Protein AF-A0A5E4QIX3-F1 (afdb_monomer)

Solvent-accessible surface area (backbone atoms only — not comparable to full-atom values): 8492 Å² total; per-residue (Å²): 134,86,80,80,68,51,74,70,53,48,51,50,49,52,51,51,51,39,45,47,56,41,51,53,60,32,49,78,70,71,48,83,82,72,47,70,73,59,47,48,55,40,22,60,78,42,76,57,34,46,71,61,18,49,53,52,46,49,54,50,50,52,47,38,60,73,71,66,53,57,76,38,52,99,79,44,16,31,56,45,76,48,55,35,53,78,39,48,64,92,83,45,55,62,67,63,53,50,52,52,51,51,52,53,50,55,64,48,56,73,35,69,56,24,66,73,49,35,72,46,80,44,78,42,61,72,89,44,50,76,78,27,62,51,70,71,54,51,53,52,55,52,60,70,72,73,118

InterPro domains:
  IPR001251 CRAL-TRIO lipid binding domain [PF00650] (68-146)
  IPR011074 CRAL/TRIO, N-terminal domain [SM01100] (35-60)
  IPR036273 CRAL/TRIO, N-terminal domain superfamily [SSF46938] (9-68)
  IPR036865 CRAL-TRIO lipid binding domain superfamily [G3DSA:3.40.525.10] (67-147)
  IPR036865 CRAL-TRIO lipid binding domain superfamily [SSF52087] (68-145)

Sequence (147 aa):
MAVALSPDQELQCVTLQATKAFLDALSESGAGCVSRATALKFLLARKFDVARAHTLWRQHDATRRREGLPSRDATGAAIAVFTANKHFPTQTTHQTTLQGVVYQLDVALQSVETQRAGLVFIYDMTDSKYTNFDYDLSQKILTMLKH

Radius of gyration: 18.41 Å; Cα contacts (8 Å, |Δi|>4): 123; chains: 1; bounding box: 38×60×29 Å

Structure (mmCIF, N/CA/C/O backbone):
data_AF-A0A5E4QIX3-F1
#
_entry.id   AF-A0A5E4QIX3-F1
#
loop_
_atom_site.group_PDB
_atom_site.id
_atom_site.type_symbol
_atom_site.label_atom_id
_atom_site.label_alt_id
_atom_site.label_comp_id
_atom_site.label_asym_id
_atom_site.label_entity_id
_atom_site.label_seq_id
_atom_site.pdbx_PDB_ins_code
_atom_site.Cartn_x
_atom_site.Cartn_y
_atom_site.Cartn_z
_atom_site.occupancy
_atom_site.B_iso_or_equiv
_atom_site.auth_seq_id
_atom_site.auth_comp_id
_atom_site.auth_asym_id
_atom_site.auth_atom_id
_atom_site.pdbx_PDB_model_num
ATOM 1 N N . MET A 1 1 ? -17.511 44.746 3.758 1.00 37.34 1 MET A N 1
ATOM 2 C CA . MET A 1 1 ? -16.305 44.449 4.559 1.00 37.34 1 MET A CA 1
ATOM 3 C C . MET A 1 1 ? -15.907 43.013 4.266 1.00 37.34 1 MET A C 1
ATOM 5 O O . MET A 1 1 ? -16.654 42.118 4.633 1.00 37.34 1 MET A O 1
ATOM 9 N N . ALA A 1 2 ? -14.824 42.792 3.520 1.00 49.25 2 ALA A N 1
ATOM 10 C CA . ALA A 1 2 ? -14.293 41.450 3.297 1.00 49.25 2 ALA A CA 1
ATOM 11 C C . ALA A 1 2 ? -13.461 41.072 4.528 1.00 49.25 2 ALA A C 1
ATOM 13 O O . ALA A 1 2 ? -12.461 41.726 4.816 1.00 49.25 2 ALA A O 1
ATOM 14 N N . VAL A 1 3 ? -13.918 40.084 5.296 1.00 61.00 3 VAL A N 1
ATOM 15 C CA . VAL A 1 3 ? -13.111 39.487 6.364 1.00 61.00 3 VAL A CA 1
ATOM 16 C C . VAL A 1 3 ? -11.988 38.720 5.674 1.00 61.00 3 VAL A C 1
ATOM 18 O O . VAL A 1 3 ? -12.252 37.730 4.996 1.00 61.00 3 VAL A O 1
ATOM 21 N N . ALA A 1 4 ? -10.754 39.209 5.793 1.00 62.84 4 ALA A N 1
ATOM 22 C CA . ALA A 1 4 ? -9.579 38.446 5.400 1.00 62.84 4 ALA A CA 1
ATOM 23 C C . ALA A 1 4 ? -9.469 37.251 6.356 1.00 62.84 4 ALA A C 1
ATOM 25 O O . ALA A 1 4 ? -9.330 37.432 7.567 1.00 62.84 4 ALA A O 1
ATOM 26 N N . LEU A 1 5 ? -9.624 36.043 5.819 1.00 63.44 5 LEU A N 1
ATOM 27 C CA . LEU A 1 5 ? -9.419 34.805 6.565 1.00 63.44 5 LEU A CA 1
ATOM 28 C C . LEU A 1 5 ? -7.937 34.715 6.947 1.00 63.44 5 LEU A C 1
ATOM 30 O O . LEU A 1 5 ? -7.068 35.127 6.179 1.00 63.44 5 LEU A O 1
ATOM 34 N N . SER A 1 6 ? -7.632 34.205 8.142 1.00 75.44 6 SER A N 1
ATOM 35 C CA . SER A 1 6 ? -6.234 33.950 8.499 1.00 75.44 6 SER A CA 1
ATOM 36 C C . SER A 1 6 ? -5.639 32.863 7.584 1.00 75.44 6 SER A C 1
ATOM 38 O O . SER A 1 6 ? -6.388 32.011 7.100 1.00 75.44 6 SER A O 1
ATOM 40 N N . PRO A 1 7 ? -4.310 32.817 7.373 1.00 72.19 7 PRO A N 1
ATOM 41 C CA . PRO A 1 7 ? -3.675 31.794 6.533 1.00 72.19 7 PRO A CA 1
ATOM 42 C C . PRO A 1 7 ? -4.032 30.353 6.944 1.00 72.19 7 PRO A C 1
ATOM 44 O O . PRO A 1 7 ? -4.226 29.485 6.094 1.00 72.19 7 PRO A O 1
ATOM 47 N N . ASP A 1 8 ? -4.197 30.104 8.248 1.00 74.19 8 ASP A N 1
ATOM 48 C CA . ASP A 1 8 ? -4.645 28.810 8.779 1.00 74.19 8 ASP A CA 1
ATOM 49 C C . ASP A 1 8 ? -6.120 28.514 8.459 1.00 74.19 8 ASP A C 1
ATOM 51 O O . ASP A 1 8 ? -6.481 27.371 8.161 1.00 74.19 8 ASP A O 1
ATOM 55 N N . GLN A 1 9 ? -6.983 29.535 8.477 1.00 67.69 9 GLN A N 1
ATOM 56 C CA . GLN A 1 9 ? -8.391 29.402 8.095 1.00 67.69 9 GLN A CA 1
ATOM 57 C C . GLN A 1 9 ? -8.556 29.194 6.587 1.00 67.69 9 GLN A C 1
ATOM 59 O O . GLN A 1 9 ? -9.401 28.397 6.174 1.00 67.69 9 GLN A O 1
ATOM 64 N N . GLU A 1 10 ? -7.741 29.852 5.761 1.00 72.69 10 GLU A N 1
ATOM 65 C CA . GLU A 1 10 ? -7.705 29.619 4.315 1.00 72.69 10 GLU A CA 1
ATOM 66 C C . GLU A 1 10 ? -7.267 28.185 4.006 1.00 72.69 10 GLU A C 1
ATOM 68 O O . GLU A 1 10 ? -7.932 27.490 3.235 1.00 72.69 10 GLU A O 1
ATOM 73 N N . LEU A 1 11 ? -6.220 27.691 4.673 1.00 73.50 11 LEU A N 1
ATOM 74 C CA . LEU A 1 11 ? -5.730 26.325 4.489 1.00 73.50 11 LEU A CA 1
ATOM 75 C C . LEU A 1 11 ? -6.761 25.268 4.923 1.00 73.50 11 LEU A C 1
ATOM 77 O O . LEU A 1 11 ? -6.964 24.265 4.225 1.00 73.50 11 LEU A O 1
ATOM 81 N N . GLN A 1 12 ? -7.458 25.495 6.042 1.00 75.56 12 GLN A N 1
ATOM 82 C CA . GLN A 1 12 ? -8.567 24.639 6.476 1.00 75.56 12 GLN A CA 1
ATOM 83 C C . GLN A 1 12 ? -9.740 24.669 5.491 1.00 75.56 12 GLN A C 1
ATOM 85 O O . GLN A 1 12 ? -10.292 23.611 5.174 1.00 75.56 12 GLN A O 1
ATOM 90 N N . CYS A 1 13 ? -10.103 25.847 4.979 1.00 76.81 13 CYS A N 1
ATOM 91 C CA . CYS A 1 13 ? -11.191 26.018 4.020 1.00 76.81 13 CYS A CA 1
ATOM 92 C C . CYS A 1 13 ? -10.887 25.306 2.691 1.00 76.81 13 CYS A C 1
ATOM 94 O O . CYS A 1 13 ? -11.699 24.509 2.217 1.00 76.81 13 CYS A O 1
ATOM 96 N N . VAL A 1 14 ? -9.675 25.482 2.150 1.00 77.75 14 VAL A N 1
ATOM 97 C CA . VAL A 1 14 ? -9.208 24.806 0.926 1.00 77.75 14 VAL A CA 1
ATOM 98 C C . VAL A 1 14 ? -9.219 23.286 1.099 1.00 77.75 14 VAL A C 1
ATOM 100 O O . VAL A 1 14 ? -9.711 22.560 0.235 1.00 77.75 14 VAL A O 1
ATOM 103 N N . THR A 1 15 ? -8.748 22.790 2.245 1.00 81.31 15 THR A N 1
ATOM 104 C CA . THR A 1 15 ? -8.742 21.354 2.554 1.00 81.31 15 THR A CA 1
ATOM 105 C C . THR A 1 15 ? -10.160 20.785 2.624 1.00 81.31 15 THR A C 1
ATOM 107 O O . THR A 1 15 ? -10.444 19.731 2.049 1.00 81.31 15 THR A O 1
ATOM 110 N N . LEU A 1 16 ? -11.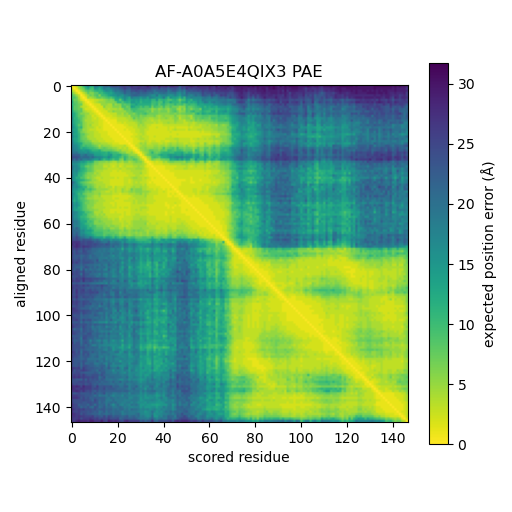070 21.486 3.305 1.00 84.25 16 LEU A N 1
ATOM 111 C CA . LEU A 1 16 ? -12.484 21.122 3.401 1.00 84.25 16 LEU A CA 1
ATOM 112 C C . LEU A 1 16 ? -13.149 21.071 2.022 1.00 84.25 16 LEU A C 1
ATOM 114 O O . LEU A 1 16 ? -13.827 20.093 1.704 1.00 84.25 16 LEU A O 1
ATOM 118 N N . GLN A 1 17 ? -12.916 22.090 1.197 1.00 87.44 17 GLN A N 1
ATOM 119 C CA . GLN A 1 17 ? -13.543 22.234 -0.111 1.00 87.44 17 GLN A CA 1
ATOM 120 C C . GLN A 1 17 ? -13.026 21.197 -1.117 1.00 87.44 17 GLN A C 1
ATOM 122 O O . GLN A 1 17 ? -13.831 20.558 -1.792 1.00 87.44 17 GLN A O 1
ATOM 127 N N . ALA A 1 18 ? -11.714 20.944 -1.151 1.00 85.44 18 ALA A N 1
ATOM 128 C CA . ALA A 1 18 ? -11.124 19.898 -1.987 1.00 85.44 18 ALA A CA 1
ATOM 129 C C . ALA A 1 18 ? -11.594 18.493 -1.574 1.00 85.44 18 ALA A C 1
ATOM 131 O O . ALA A 1 18 ? -11.891 17.659 -2.428 1.00 85.44 18 ALA A O 1
ATOM 132 N N . THR A 1 19 ? -11.718 18.238 -0.265 1.00 87.06 19 THR A N 1
ATOM 133 C CA . THR A 1 19 ? -12.218 16.952 0.250 1.00 87.06 19 THR A CA 1
ATOM 134 C C . THR A 1 19 ? -13.674 16.725 -0.125 1.00 87.06 19 THR A C 1
ATOM 136 O O . THR A 1 19 ? -14.024 15.628 -0.550 1.00 87.06 19 THR A O 1
ATOM 139 N N . LYS A 1 20 ? -14.514 17.759 -0.010 1.00 88.62 20 LYS A N 1
ATOM 140 C CA . LYS A 1 20 ? -15.913 17.692 -0.435 1.00 88.62 20 LYS A CA 1
ATOM 141 C C . LYS A 1 20 ? -16.028 17.438 -1.940 1.00 88.62 20 LYS A C 1
ATOM 143 O O . LYS A 1 20 ? -16.635 16.450 -2.324 1.00 88.62 20 LYS A O 1
ATOM 148 N N . ALA A 1 21 ? -15.366 18.250 -2.767 1.00 88.69 21 ALA A N 1
ATOM 149 C CA . ALA A 1 21 ? -15.398 18.105 -4.224 1.00 88.69 21 ALA A CA 1
ATOM 150 C C . ALA A 1 21 ? -14.921 16.718 -4.690 1.00 88.69 21 ALA A C 1
ATOM 152 O O . ALA A 1 21 ? -15.474 16.138 -5.620 1.00 88.69 21 ALA A O 1
ATOM 153 N N . PHE A 1 22 ? -13.912 16.161 -4.019 1.00 88.19 22 PHE A N 1
ATOM 154 C CA . PHE A 1 22 ? -13.437 14.811 -4.289 1.00 88.19 22 PHE A CA 1
ATOM 155 C C . PHE A 1 22 ? -14.463 13.733 -3.911 1.00 88.19 22 PHE A C 1
ATOM 157 O O . PHE A 1 22 ? -14.691 12.817 -4.696 1.00 88.19 22 PHE A O 1
ATOM 164 N N . LEU A 1 23 ? -15.093 13.831 -2.736 1.00 86.75 23 LEU A N 1
ATOM 165 C CA . LEU A 1 23 ? -16.136 12.889 -2.311 1.00 86.75 23 LEU A CA 1
ATOM 166 C C . LEU A 1 23 ? -17.376 12.959 -3.213 1.00 86.75 23 LEU A C 1
ATOM 168 O O . LEU A 1 23 ? -17.924 11.914 -3.562 1.00 86.75 23 LEU A O 1
ATOM 172 N N . ASP A 1 24 ? -17.763 14.157 -3.646 1.00 87.88 24 ASP A N 1
ATOM 173 C CA . ASP A 1 24 ? -18.865 14.366 -4.588 1.00 87.88 24 ASP A CA 1
ATOM 174 C C . ASP A 1 24 ? -18.552 13.676 -5.934 1.00 87.88 24 ASP A C 1
ATOM 176 O O . ASP A 1 24 ? -19.328 12.835 -6.388 1.00 87.88 24 ASP A O 1
ATOM 180 N N . ALA A 1 25 ? -17.353 13.883 -6.496 1.00 85.56 25 ALA A N 1
ATOM 181 C CA . ALA A 1 25 ? -16.906 13.211 -7.726 1.00 85.56 25 ALA A CA 1
ATOM 182 C C . ALA A 1 25 ? -16.837 11.671 -7.607 1.00 85.56 25 ALA A C 1
ATOM 184 O O . ALA A 1 25 ? -16.981 10.937 -8.591 1.00 85.56 25 ALA A O 1
ATOM 185 N N . LEU A 1 26 ? -16.594 11.154 -6.400 1.00 84.12 26 LEU A N 1
ATOM 186 C CA . LEU A 1 26 ? -16.608 9.720 -6.115 1.00 84.12 26 LEU A CA 1
ATOM 187 C C . LEU A 1 26 ? -18.027 9.159 -5.986 1.00 84.12 26 LEU A C 1
ATOM 189 O O . LEU A 1 26 ? -18.275 8.035 -6.431 1.00 84.12 26 LEU A O 1
ATOM 193 N N . SER A 1 27 ? -18.953 9.934 -5.420 1.00 80.19 27 SER A N 1
ATOM 194 C CA . SER A 1 27 ? -20.364 9.556 -5.314 1.00 80.19 27 SER A CA 1
ATOM 195 C C . SER A 1 27 ? -21.001 9.366 -6.695 1.00 80.19 27 SER A C 1
ATOM 197 O O . SER A 1 27 ? -21.656 8.351 -6.928 1.00 80.19 27 SER A O 1
ATOM 199 N N . GLU A 1 28 ? -20.682 10.245 -7.651 1.00 78.81 28 GLU A N 1
ATOM 200 C CA . GLU A 1 28 ? -21.095 10.133 -9.058 1.00 78.81 28 GLU A CA 1
ATOM 201 C C . GLU A 1 28 ? -20.496 8.899 -9.752 1.00 78.81 28 GLU A C 1
ATOM 203 O O . GL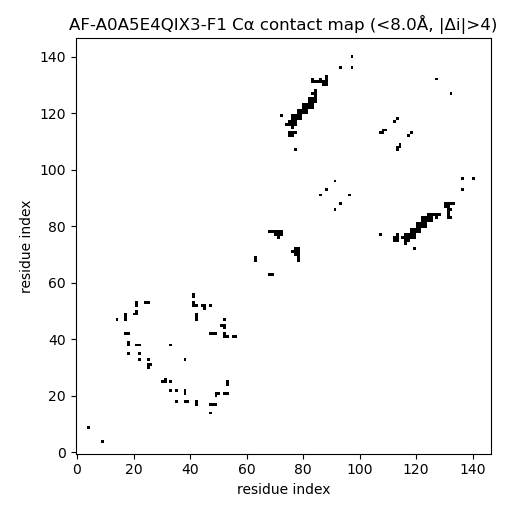U A 1 28 ? -21.094 8.324 -10.658 1.00 78.81 28 GLU A O 1
ATOM 208 N N . SER A 1 29 ? -19.323 8.451 -9.296 1.00 69.88 29 SER A N 1
ATOM 209 C CA . SER A 1 29 ? -18.611 7.285 -9.833 1.00 69.88 29 SER A CA 1
ATOM 210 C C . SER A 1 29 ? -19.050 5.949 -9.199 1.00 69.88 29 SER A C 1
ATOM 212 O O . SER A 1 29 ? -18.440 4.914 -9.475 1.00 69.88 29 SER A O 1
ATOM 214 N N . GLY A 1 30 ? -20.067 5.946 -8.324 1.00 63.22 30 GLY A N 1
ATOM 215 C CA . GLY A 1 30 ? -20.569 4.743 -7.642 1.00 63.22 30 GLY A CA 1
ATOM 216 C C . GLY A 1 30 ? -19.696 4.252 -6.477 1.00 63.22 30 GLY A C 1
ATOM 217 O O . GLY A 1 30 ? -19.804 3.100 -6.058 1.00 63.22 30 GLY A O 1
ATOM 218 N N . ALA A 1 31 ? -18.819 5.103 -5.940 1.00 63.09 31 ALA A N 1
ATOM 219 C CA . ALA A 1 31 ? -17.866 4.771 -4.879 1.00 63.09 31 ALA A CA 1
ATOM 220 C C . ALA A 1 31 ? -18.372 5.159 -3.476 1.00 63.09 31 ALA A C 1
ATOM 222 O O . ALA A 1 31 ? -17.691 5.853 -2.719 1.00 63.09 31 ALA A O 1
ATOM 223 N N . GLY A 1 32 ? -19.582 4.718 -3.121 1.00 56.84 32 GLY A N 1
ATOM 224 C CA . GLY A 1 32 ? -20.355 5.223 -1.975 1.00 56.84 32 GLY A CA 1
ATOM 225 C C . GLY A 1 32 ? -19.785 5.006 -0.561 1.00 56.84 32 GLY A C 1
ATOM 226 O O . GLY A 1 32 ? -20.430 5.400 0.402 1.00 56.84 32 GLY A O 1
ATOM 227 N N . CYS A 1 33 ? -18.604 4.403 -0.390 1.00 60.88 33 CYS A N 1
ATOM 228 C CA . CYS A 1 33 ? -18.046 4.069 0.929 1.00 60.88 33 CYS A CA 1
ATOM 229 C C . CYS A 1 33 ? -16.634 4.629 1.184 1.00 60.88 33 CYS A C 1
ATOM 231 O O . CYS A 1 33 ?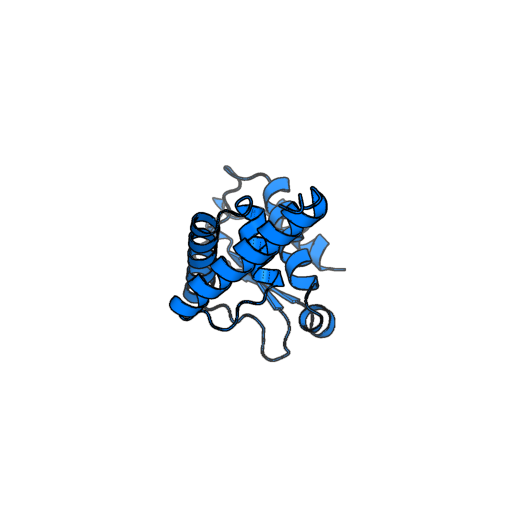 -15.874 4.072 1.980 1.00 60.88 33 CYS A O 1
ATOM 233 N N . VAL A 1 34 ? -16.237 5.710 0.505 1.00 74.50 34 VAL A N 1
ATOM 234 C CA . VAL A 1 34 ? -14.932 6.345 0.754 1.00 74.50 34 VAL A CA 1
ATOM 235 C C . VAL A 1 34 ? -15.036 7.309 1.935 1.00 74.50 34 VAL A C 1
ATOM 237 O O . VAL A 1 34 ? -15.727 8.321 1.877 1.00 74.50 34 VAL A O 1
ATOM 240 N N . SER A 1 35 ? -14.333 6.999 3.026 1.00 78.69 35 SER A N 1
ATOM 241 C CA . SER A 1 35 ? -14.291 7.866 4.206 1.00 78.69 35 SER A CA 1
ATOM 242 C C . SER A 1 35 ? -13.490 9.146 3.943 1.00 78.69 35 SER A C 1
ATOM 244 O O . SER A 1 35 ? -12.577 9.186 3.112 1.00 78.69 35 SER A O 1
ATOM 246 N N . ARG A 1 36 ? -13.774 10.194 4.725 1.00 79.31 36 ARG A N 1
ATOM 247 C CA . ARG A 1 36 ? -13.049 11.470 4.661 1.00 79.31 36 ARG A CA 1
ATOM 248 C C . ARG A 1 36 ? -11.538 11.305 4.884 1.00 79.31 36 ARG A C 1
ATOM 250 O O . ARG A 1 36 ? -10.746 11.945 4.202 1.00 79.31 36 ARG A O 1
ATOM 257 N N . ALA A 1 37 ? -11.136 10.411 5.789 1.00 78.44 37 ALA A N 1
ATOM 258 C CA . ALA A 1 37 ? -9.728 10.103 6.043 1.00 78.44 37 ALA A CA 1
ATOM 259 C C . ALA A 1 37 ? -9.042 9.479 4.816 1.00 78.44 37 ALA A C 1
ATOM 261 O O . ALA A 1 37 ? -7.900 9.809 4.504 1.00 78.44 37 ALA A O 1
ATOM 262 N N . THR A 1 38 ? -9.747 8.614 4.085 1.00 80.06 38 THR A N 1
ATOM 263 C CA . THR A 1 38 ? -9.242 8.027 2.841 1.00 80.06 38 THR A CA 1
ATOM 264 C C . THR A 1 38 ? -9.131 9.078 1.738 1.00 80.06 38 THR A C 1
ATOM 266 O O . THR A 1 38 ? -8.098 9.151 1.079 1.00 80.06 38 THR A O 1
ATOM 269 N N . ALA A 1 39 ? -10.135 9.945 1.580 1.00 84.69 39 ALA A N 1
ATOM 270 C CA . ALA A 1 39 ? -10.096 11.050 0.621 1.00 84.69 39 ALA A CA 1
ATOM 271 C C . ALA A 1 39 ? -8.891 11.980 0.837 1.00 84.69 39 ALA A C 1
ATOM 273 O O . ALA A 1 39 ? -8.189 12.324 -0.115 1.00 84.69 39 ALA A O 1
ATOM 274 N N . LEU A 1 40 ? -8.594 12.315 2.097 1.00 84.31 40 LEU A N 1
ATOM 275 C CA . LEU A 1 40 ? -7.442 13.146 2.448 1.00 84.31 40 LEU A CA 1
ATOM 276 C C . LEU A 1 40 ? -6.109 12.514 2.023 1.00 84.31 40 LEU A C 1
ATOM 278 O O . LEU A 1 40 ? -5.240 13.230 1.534 1.00 84.31 40 LEU A O 1
ATOM 282 N N . LYS A 1 41 ? -5.948 11.189 2.128 1.00 81.94 41 LYS A N 1
ATOM 283 C CA . LYS A 1 41 ? -4.719 10.490 1.697 1.00 81.94 41 LYS A CA 1
ATOM 284 C C . LYS A 1 41 ? -4.464 10.665 0.195 1.00 81.94 41 LYS A C 1
ATOM 286 O O . LYS A 1 41 ? -3.350 11.000 -0.207 1.00 81.94 41 LYS A O 1
ATOM 291 N N . PHE A 1 42 ? -5.501 10.511 -0.633 1.00 85.38 42 PHE A N 1
ATOM 292 C CA . PHE A 1 42 ? -5.395 10.705 -2.086 1.00 85.38 42 PHE A CA 1
ATOM 293 C C . PHE A 1 42 ? -5.139 12.167 -2.466 1.00 85.38 42 PHE A C 1
ATOM 295 O O . PHE A 1 42 ? -4.332 12.437 -3.359 1.00 85.38 42 PHE A O 1
ATOM 302 N N . LEU A 1 43 ? -5.778 13.107 -1.765 1.00 87.25 43 LEU A N 1
ATOM 303 C CA . LEU A 1 43 ? -5.569 14.538 -1.975 1.00 87.25 43 LEU A CA 1
ATOM 304 C C . LEU A 1 43 ? -4.151 14.964 -1.590 1.00 87.25 43 LEU A C 1
ATOM 306 O O . LEU A 1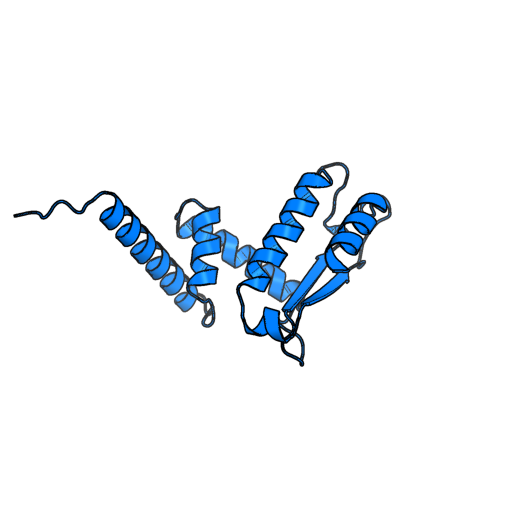 43 ? -3.490 15.629 -2.384 1.00 87.25 43 LEU A O 1
ATOM 310 N N . LEU A 1 44 ? -3.634 14.525 -0.440 1.00 82.50 44 LEU A N 1
ATOM 311 C CA . LEU A 1 44 ? -2.260 14.812 -0.016 1.00 82.50 44 LEU A CA 1
ATOM 312 C C . LEU A 1 44 ? -1.235 14.307 -1.038 1.00 82.50 44 LEU A C 1
ATOM 314 O O . LEU A 1 44 ? -0.346 15.057 -1.442 1.00 82.50 44 LEU A O 1
ATOM 318 N N . ALA A 1 45 ? -1.411 13.083 -1.546 1.00 82.00 45 ALA A N 1
ATOM 319 C CA . ALA A 1 45 ? -0.530 12.503 -2.561 1.00 82.00 45 ALA A CA 1
ATOM 320 C C . ALA A 1 45 ? -0.495 13.301 -3.880 1.00 82.00 45 ALA A C 1
ATOM 322 O O . ALA A 1 45 ? 0.441 13.160 -4.671 1.00 82.00 45 ALA A O 1
ATOM 323 N N . ARG A 1 46 ? -1.511 14.135 -4.142 1.00 90.06 46 ARG A N 1
ATOM 324 C CA . ARG A 1 46 ? -1.620 14.961 -5.353 1.00 90.06 46 ARG A CA 1
ATOM 325 C C . ARG A 1 46 ? -1.718 16.455 -5.058 1.00 90.06 46 ARG A C 1
ATOM 327 O O . ARG A 1 46 ? -2.153 17.209 -5.922 1.00 90.06 46 ARG A O 1
ATOM 334 N N . LYS A 1 47 ? -1.237 16.892 -3.886 1.00 87.00 47 LYS A N 1
ATOM 335 C CA . LYS A 1 47 ? -1.197 18.307 -3.472 1.00 87.00 47 LYS A CA 1
ATOM 336 C C . LYS A 1 47 ? -2.571 18.996 -3.578 1.00 87.00 47 LYS A C 1
ATOM 338 O O . LYS A 1 47 ? -2.663 20.105 -4.087 1.00 87.00 47 LYS A O 1
ATOM 343 N N . PHE A 1 48 ? -3.624 18.313 -3.130 1.00 85.12 48 PHE A N 1
ATOM 344 C CA . PHE A 1 48 ? -5.027 18.757 -3.150 1.00 85.12 48 PHE A CA 1
ATOM 345 C C . PHE A 1 48 ? -5.638 18.987 -4.543 1.00 85.12 48 PHE A C 1
ATOM 347 O O . PHE A 1 48 ? -6.716 19.564 -4.663 1.00 85.12 48 PHE A O 1
ATOM 354 N N . ASP A 1 49 ? -5.008 18.473 -5.599 1.00 89.31 49 ASP A N 1
ATOM 355 C CA . ASP A 1 49 ? -5.592 18.443 -6.937 1.00 89.31 49 ASP A CA 1
ATOM 356 C C . ASP A 1 49 ? -6.639 17.327 -7.050 1.00 89.31 49 ASP A C 1
ATOM 358 O O . ASP A 1 49 ? -6.309 16.136 -7.075 1.00 89.31 49 ASP A O 1
ATOM 362 N N . VAL A 1 50 ? -7.911 17.724 -7.118 1.00 89.00 50 VAL A N 1
ATOM 363 C CA . VAL A 1 50 ? -9.065 16.815 -7.109 1.00 89.00 50 VAL A CA 1
ATOM 364 C C . VAL A 1 50 ? -9.065 15.871 -8.317 1.00 89.00 50 VAL A C 1
ATOM 366 O O . VAL A 1 50 ? -9.303 14.674 -8.156 1.00 89.00 50 VAL A O 1
ATOM 369 N N . ALA A 1 51 ? -8.744 16.360 -9.518 1.00 88.44 51 ALA A N 1
ATOM 370 C CA . ALA A 1 51 ? -8.786 15.559 -10.744 1.00 88.44 51 ALA A CA 1
ATOM 371 C C . ALA A 1 51 ? -7.681 14.490 -10.766 1.00 88.44 51 ALA A C 1
ATOM 373 O O . ALA A 1 51 ? -7.915 13.318 -11.099 1.00 88.44 51 ALA A O 1
ATOM 374 N N . ARG A 1 52 ? -6.464 14.868 -10.353 1.00 86.88 52 ARG A N 1
ATOM 375 C CA . ARG A 1 52 ? -5.352 13.916 -10.226 1.00 86.88 52 ARG A CA 1
ATOM 376 C C . ARG A 1 52 ? -5.577 12.926 -9.089 1.00 86.88 52 ARG A C 1
ATOM 378 O O . ARG A 1 52 ? -5.278 11.743 -9.261 1.00 86.88 52 ARG A O 1
ATOM 385 N N . ALA A 1 53 ? -6.124 13.374 -7.959 1.00 87.38 53 ALA A N 1
ATOM 386 C CA . ALA A 1 53 ? -6.506 12.487 -6.864 1.00 87.38 53 ALA A CA 1
ATOM 387 C C . ALA A 1 53 ? -7.566 11.469 -7.314 1.00 87.38 53 ALA A C 1
ATOM 389 O O . ALA A 1 53 ? -7.456 10.292 -6.975 1.00 87.38 53 ALA A O 1
ATOM 390 N N . HIS A 1 54 ? -8.550 11.882 -8.124 1.00 86.88 54 HIS A N 1
ATOM 391 C CA . HIS A 1 54 ? -9.603 10.993 -8.642 1.00 86.88 54 HIS A CA 1
ATOM 392 C C . HIS A 1 54 ? -9.039 9.923 -9.570 1.00 86.88 54 HIS A C 1
ATOM 394 O O . HIS A 1 54 ? -9.376 8.747 -9.452 1.00 86.88 54 HIS A O 1
ATOM 400 N N . THR A 1 55 ? -8.102 10.303 -10.436 1.00 87.38 55 THR A N 1
ATOM 401 C CA . THR A 1 55 ? -7.402 9.356 -11.314 1.00 87.38 55 THR A CA 1
ATOM 402 C C . THR A 1 55 ? -6.595 8.336 -10.508 1.00 87.38 55 THR A C 1
ATOM 404 O O . THR A 1 55 ? -6.678 7.138 -10.778 1.00 87.38 55 THR A O 1
ATOM 407 N N . LEU A 1 56 ? -5.868 8.789 -9.479 1.00 85.38 56 LEU A N 1
ATOM 408 C CA . LEU A 1 56 ? -5.127 7.905 -8.577 1.00 85.38 56 LEU A CA 1
ATOM 409 C C . LEU A 1 56 ? -6.066 6.956 -7.815 1.00 85.38 56 LEU A C 1
ATOM 411 O O . LEU A 1 56 ? -5.771 5.768 -7.691 1.00 85.38 56 LEU A O 1
ATOM 415 N N . TRP A 1 57 ? -7.210 7.456 -7.341 1.00 85.75 57 TRP A N 1
ATOM 416 C CA . TRP A 1 57 ? -8.219 6.632 -6.680 1.00 85.75 57 TRP A CA 1
ATOM 417 C C . TRP A 1 57 ? -8.808 5.586 -7.627 1.00 85.75 57 TRP A C 1
ATOM 419 O O . TRP A 1 57 ? -8.900 4.424 -7.246 1.00 85.75 57 TRP A O 1
ATOM 429 N N . ARG A 1 58 ? -9.133 5.949 -8.875 1.00 83.25 58 ARG A N 1
ATOM 430 C CA . ARG A 1 58 ? -9.631 4.992 -9.876 1.00 83.25 58 ARG A CA 1
ATOM 431 C C . ARG A 1 58 ? -8.617 3.893 -10.164 1.00 83.25 58 ARG A C 1
ATOM 433 O O . ARG A 1 58 ? -8.998 2.734 -10.258 1.00 83.25 58 ARG A O 1
ATOM 440 N N . GLN A 1 59 ? -7.334 4.233 -10.267 1.00 81.50 59 GLN A N 1
ATOM 441 C CA . GLN A 1 59 ? -6.269 3.239 -10.432 1.00 81.50 59 GLN A CA 1
ATOM 442 C C . GLN A 1 59 ? -6.161 2.310 -9.218 1.00 81.50 59 GLN A C 1
ATOM 444 O O . GLN A 1 59 ? -6.030 1.093 -9.372 1.00 81.50 59 GLN A O 1
ATOM 449 N N . HIS A 1 60 ? -6.242 2.876 -8.013 1.00 80.12 60 HIS A N 1
ATOM 450 C CA . HIS A 1 60 ? -6.250 2.121 -6.766 1.00 80.12 60 HIS A CA 1
ATOM 451 C C . HIS A 1 60 ? -7.460 1.176 -6.688 1.00 80.12 60 HIS A C 1
ATOM 453 O O . HIS A 1 60 ? -7.293 -0.015 -6.444 1.00 80.12 60 HIS A O 1
ATOM 459 N N . ASP A 1 61 ? -8.666 1.669 -6.956 1.00 78.56 61 ASP A N 1
ATOM 460 C CA . ASP A 1 61 ? -9.902 0.888 -6.916 1.00 78.56 61 ASP A CA 1
ATOM 461 C C . ASP A 1 61 ? -9.955 -0.195 -8.008 1.00 78.56 61 ASP A C 1
ATOM 463 O O . ASP A 1 61 ? -10.253 -1.351 -7.712 1.00 78.56 61 ASP A O 1
ATOM 467 N N . ALA A 1 62 ? -9.550 0.126 -9.241 1.00 73.94 62 ALA A N 1
ATOM 468 C CA . ALA A 1 62 ? -9.431 -0.849 -10.326 1.00 73.94 62 ALA A CA 1
ATOM 469 C C . ALA A 1 62 ? -8.436 -1.965 -9.985 1.00 73.94 62 ALA A C 1
ATOM 471 O O . ALA A 1 62 ? -8.680 -3.128 -10.297 1.00 73.94 62 ALA A O 1
ATOM 472 N N . THR A 1 63 ? -7.336 -1.628 -9.304 1.00 69.81 63 THR A N 1
ATOM 473 C CA . THR A 1 63 ? -6.392 -2.632 -8.803 1.00 69.81 63 THR A CA 1
ATOM 474 C C . THR A 1 63 ? -7.058 -3.502 -7.740 1.00 69.81 63 THR A C 1
ATOM 476 O O . THR A 1 63 ? -7.035 -4.717 -7.871 1.00 69.81 63 THR A O 1
ATOM 479 N N . ARG A 1 64 ? -7.739 -2.920 -6.745 1.00 70.81 64 ARG A N 1
ATOM 480 C CA . ARG A 1 64 ? -8.424 -3.699 -5.695 1.00 70.81 64 ARG A CA 1
ATOM 481 C C . ARG A 1 64 ? -9.494 -4.640 -6.248 1.00 70.81 64 ARG A C 1
ATOM 483 O O . ARG A 1 64 ? -9.589 -5.772 -5.785 1.00 70.81 64 ARG A O 1
ATOM 490 N N . ARG A 1 65 ? -10.261 -4.193 -7.248 1.00 69.06 65 ARG A N 1
ATOM 491 C CA . ARG A 1 65 ? -11.273 -5.016 -7.927 1.00 69.06 65 ARG A CA 1
ATOM 492 C C . ARG A 1 65 ? -10.650 -6.118 -8.779 1.00 69.06 65 ARG A C 1
ATOM 494 O O . ARG A 1 65 ? -11.115 -7.248 -8.705 1.00 69.06 65 ARG A O 1
ATOM 501 N N . ARG A 1 66 ? -9.603 -5.811 -9.557 1.00 67.25 66 ARG A N 1
ATOM 502 C CA . ARG A 1 66 ? -8.910 -6.801 -10.402 1.00 67.25 66 ARG A CA 1
ATOM 503 C C . ARG A 1 66 ? -8.279 -7.914 -9.572 1.00 67.25 66 ARG A C 1
ATOM 505 O O . ARG A 1 66 ? -8.402 -9.070 -9.943 1.00 67.25 66 ARG A O 1
ATOM 512 N N . GLU A 1 67 ? -7.640 -7.561 -8.461 1.00 61.16 67 GLU A N 1
ATOM 513 C CA . GLU A 1 67 ? -6.997 -8.539 -7.576 1.00 61.16 67 GLU A CA 1
ATOM 514 C C . GLU A 1 67 ? -7.998 -9.205 -6.598 1.00 61.16 67 GLU A C 1
ATOM 516 O O . GLU A 1 67 ? -7.591 -9.963 -5.724 1.00 61.16 67 GLU A O 1
ATOM 521 N N . GLY A 1 68 ? -9.306 -8.911 -6.700 1.00 54.94 68 GLY A N 1
ATOM 522 C CA . GLY A 1 68 ? -10.351 -9.553 -5.893 1.00 54.94 68 GLY A CA 1
ATOM 523 C C . GLY A 1 68 ? -10.207 -9.348 -4.384 1.00 54.94 68 GLY A C 1
ATOM 524 O O . GLY A 1 68 ? -10.651 -10.197 -3.619 1.00 54.94 68 GLY A O 1
ATOM 525 N N . LEU A 1 69 ? -9.575 -8.256 -3.942 1.00 56.56 69 LEU A N 1
ATOM 526 C CA . LEU A 1 69 ? -9.230 -8.041 -2.536 1.00 56.56 69 LEU A CA 1
ATOM 527 C C . LEU A 1 69 ? -10.412 -7.424 -1.775 1.00 56.56 69 LEU A C 1
ATOM 529 O O . LEU A 1 69 ? -10.648 -6.212 -1.917 1.00 56.56 69 LEU A O 1
ATOM 533 N N . PRO A 1 70 ? -11.147 -8.179 -0.929 1.00 57.91 70 PRO A N 1
ATOM 534 C CA . PRO A 1 70 ? -12.060 -7.544 0.006 1.00 57.91 70 PRO A CA 1
ATOM 535 C C . PRO A 1 70 ? -11.250 -6.622 0.929 1.00 57.91 70 PRO A C 1
ATOM 537 O O . PRO A 1 70 ? -10.059 -6.820 1.165 1.00 57.91 70 PRO A O 1
ATOM 540 N N . SER A 1 71 ? -11.859 -5.535 1.411 1.00 64.94 71 SER A N 1
ATOM 541 C CA . SER A 1 71 ? -11.166 -4.625 2.344 1.00 64.94 71 SER A CA 1
ATOM 542 C C . SER A 1 71 ? -10.731 -5.315 3.623 1.00 64.94 71 SER A C 1
ATOM 544 O O . SER A 1 71 ? -9.779 -4.854 4.255 1.00 64.94 71 SER A O 1
ATOM 546 N N . ARG A 1 72 ? -11.434 -6.386 3.994 1.00 71.75 72 ARG A N 1
ATOM 547 C CA . ARG A 1 72 ? -11.237 -7.140 5.218 1.00 71.75 72 ARG A CA 1
ATOM 548 C C . ARG A 1 72 ? -11.588 -8.609 5.007 1.00 71.75 72 ARG A C 1
ATOM 550 O O . ARG A 1 72 ? -12.343 -8.933 4.092 1.00 71.75 72 ARG A O 1
ATOM 557 N N . ASP A 1 73 ? -11.049 -9.472 5.852 1.00 79.50 73 ASP A N 1
ATOM 558 C CA . ASP A 1 73 ? -11.474 -10.868 5.939 1.00 79.50 73 ASP A CA 1
ATOM 559 C C . ASP A 1 73 ? -12.816 -11.006 6.701 1.00 79.50 73 ASP A C 1
ATOM 561 O O . ASP A 1 73 ? -13.437 -10.014 7.096 1.00 79.50 73 ASP A O 1
ATOM 565 N N . ALA A 1 74 ? -13.267 -12.244 6.932 1.00 78.00 74 ALA A N 1
ATOM 566 C CA . ALA A 1 74 ? -14.497 -12.523 7.682 1.00 78.00 74 ALA A CA 1
ATOM 567 C C . ALA A 1 74 ? -14.434 -12.101 9.166 1.00 78.00 74 ALA A C 1
ATOM 569 O O . ALA A 1 74 ? -15.478 -11.942 9.796 1.00 78.00 74 ALA A O 1
ATOM 570 N N . THR A 1 75 ? -13.233 -11.919 9.725 1.00 80.94 75 THR A N 1
ATOM 571 C CA . THR A 1 75 ? -13.015 -11.487 11.116 1.00 80.94 75 THR A CA 1
ATOM 572 C C . THR A 1 75 ? -12.931 -9.965 11.253 1.00 80.94 75 THR A C 1
ATOM 574 O O . THR A 1 75 ? -13.002 -9.430 12.359 1.00 80.94 75 THR A O 1
ATOM 577 N N . GLY A 1 76 ? -12.833 -9.251 10.129 1.00 76.69 76 GLY A N 1
ATOM 578 C CA . GLY A 1 76 ? -12.640 -7.810 10.082 1.00 76.69 76 GLY A CA 1
ATOM 579 C C . GLY A 1 76 ? -11.170 -7.390 10.023 1.00 76.69 76 GLY A C 1
ATOM 580 O O . GLY A 1 76 ? -10.900 -6.188 10.046 1.00 76.69 76 GLY A O 1
ATOM 581 N N . ALA A 1 77 ? -10.217 -8.316 9.911 1.00 83.94 77 ALA A N 1
ATOM 582 C CA . ALA A 1 77 ? -8.803 -8.010 9.730 1.00 83.94 77 ALA A CA 1
ATOM 583 C C . ALA A 1 77 ? -8.571 -7.368 8.358 1.00 83.94 77 ALA A C 1
ATOM 585 O O . ALA A 1 77 ? -9.139 -7.801 7.356 1.00 83.94 77 ALA A O 1
ATOM 586 N N . ALA A 1 78 ? -7.748 -6.319 8.292 1.00 83.69 78 ALA A N 1
ATOM 587 C CA . ALA A 1 78 ? -7.421 -5.687 7.013 1.00 83.69 78 ALA A CA 1
ATOM 588 C C . ALA A 1 78 ? -6.553 -6.625 6.164 1.00 83.69 78 ALA A C 1
ATOM 590 O O . ALA A 1 78 ? -5.636 -7.248 6.689 1.00 83.69 78 ALA A O 1
ATOM 591 N N . ILE A 1 79 ? -6.803 -6.706 4.857 1.00 82.50 79 ILE A N 1
ATOM 592 C CA . ILE A 1 79 ? -5.997 -7.543 3.958 1.00 82.50 79 ILE A CA 1
ATOM 593 C C . ILE A 1 79 ? -4.978 -6.667 3.229 1.00 82.50 79 ILE A C 1
ATOM 595 O O . ILE A 1 79 ? -5.347 -5.722 2.528 1.00 82.50 79 ILE A O 1
ATOM 599 N N . ALA A 1 80 ? -3.697 -6.999 3.375 1.00 83.25 80 ALA A N 1
ATOM 600 C CA . ALA A 1 80 ? -2.597 -6.407 2.624 1.00 83.25 80 ALA A CA 1
ATOM 601 C C . ALA A 1 80 ? -1.996 -7.461 1.695 1.00 83.25 80 ALA A C 1
ATOM 603 O O . ALA A 1 80 ? -1.724 -8.577 2.128 1.00 83.25 80 ALA A O 1
ATOM 604 N N . VAL A 1 81 ? -1.776 -7.114 0.426 1.00 85.06 81 VAL A N 1
ATOM 605 C CA . VAL A 1 81 ? -1.235 -8.053 -0.564 1.00 85.06 81 VAL A CA 1
ATOM 606 C C . VAL A 1 81 ? 0.014 -7.486 -1.205 1.00 85.06 81 VAL A C 1
ATOM 608 O O . VAL A 1 81 ? -0.001 -6.382 -1.749 1.00 85.06 81 VAL A O 1
ATOM 611 N N . PHE A 1 82 ? 1.089 -8.266 -1.157 1.00 86.75 82 PHE A N 1
ATOM 612 C CA . PHE A 1 82 ? 2.319 -8.001 -1.882 1.00 86.75 82 PHE A CA 1
ATOM 613 C C . PHE A 1 82 ? 2.387 -8.923 -3.097 1.00 86.75 82 PHE A C 1
ATOM 615 O O . PHE A 1 82 ? 2.627 -10.119 -2.961 1.00 86.75 82 PHE A O 1
ATOM 622 N N . THR A 1 83 ? 2.153 -8.367 -4.287 1.00 88.31 83 THR A N 1
ATOM 623 C CA . THR A 1 83 ? 2.228 -9.118 -5.545 1.00 88.31 83 THR A CA 1
ATOM 624 C C . THR A 1 83 ? 3.669 -9.162 -6.043 1.00 88.31 83 THR A C 1
ATOM 626 O O . THR A 1 83 ? 4.189 -8.160 -6.543 1.00 88.31 83 THR A O 1
ATOM 629 N N . ALA A 1 84 ? 4.306 -10.328 -5.951 1.00 87.56 84 ALA A N 1
ATOM 630 C CA . ALA A 1 84 ? 5.709 -10.504 -6.307 1.00 87.56 84 ALA A CA 1
ATOM 631 C C . ALA A 1 84 ? 5.981 -10.152 -7.776 1.00 87.56 84 ALA A C 1
ATOM 633 O O . ALA A 1 84 ? 6.972 -9.490 -8.065 1.00 87.56 84 ALA A O 1
ATOM 634 N N . ASN A 1 85 ? 5.085 -10.488 -8.712 1.00 87.50 85 ASN A N 1
ATOM 635 C CA . ASN A 1 85 ? 5.293 -10.211 -10.141 1.00 87.50 85 ASN A CA 1
ATOM 636 C C . ASN A 1 85 ? 5.379 -8.706 -10.499 1.00 87.50 85 ASN A C 1
ATOM 638 O O . ASN A 1 85 ? 5.887 -8.364 -11.568 1.00 87.50 85 ASN A O 1
ATOM 642 N N . LYS A 1 86 ? 4.939 -7.808 -9.602 1.00 85.38 86 LYS A N 1
ATOM 643 C CA . LYS A 1 86 ? 5.038 -6.344 -9.754 1.00 85.38 86 LYS A CA 1
ATOM 644 C C . LYS A 1 86 ? 6.302 -5.762 -9.120 1.00 85.38 86 LYS A C 1
ATOM 646 O O . LYS A 1 86 ? 6.561 -4.571 -9.280 1.00 85.38 86 LYS A O 1
ATOM 651 N N . HIS A 1 87 ? 7.076 -6.566 -8.395 1.00 86.88 87 HIS A N 1
ATOM 652 C CA . HIS A 1 87 ? 8.343 -6.149 -7.815 1.00 86.88 87 HIS A CA 1
ATOM 653 C C . HIS A 1 87 ? 9.471 -6.316 -8.837 1.00 86.88 87 HIS A C 1
ATOM 655 O O . HIS A 1 87 ? 9.698 -7.409 -9.356 1.00 86.88 87 HIS A O 1
ATOM 661 N N . PHE A 1 88 ? 10.188 -5.227 -9.117 1.00 87.19 88 PHE A N 1
ATOM 662 C CA . PHE A 1 88 ? 11.320 -5.208 -10.042 1.00 87.19 88 PHE A CA 1
ATOM 663 C C . PHE A 1 88 ? 12.574 -4.738 -9.292 1.00 87.19 88 PHE A C 1
ATOM 665 O O . PHE A 1 88 ? 12.849 -3.537 -9.279 1.00 87.19 88 PHE A O 1
ATOM 672 N N . PRO A 1 89 ? 13.362 -5.657 -8.695 1.00 85.56 89 PRO A N 1
ATOM 673 C CA . PRO A 1 89 ? 14.551 -5.315 -7.902 1.00 85.56 89 PRO A CA 1
ATOM 674 C C . PRO A 1 89 ? 15.570 -4.435 -8.646 1.00 85.56 89 PRO A C 1
ATOM 676 O O . PRO A 1 89 ? 16.315 -3.678 -8.036 1.00 85.56 89 PRO A O 1
ATOM 679 N N . THR A 1 90 ? 15.595 -4.507 -9.981 1.00 84.88 90 THR A N 1
ATOM 680 C CA . THR A 1 90 ? 16.475 -3.697 -10.839 1.00 84.88 90 THR A CA 1
ATOM 681 C C . THR A 1 90 ? 16.009 -2.252 -11.016 1.00 84.88 90 THR A C 1
ATOM 683 O O . THR A 1 90 ? 16.805 -1.403 -11.408 1.00 84.88 90 THR A O 1
ATOM 686 N N . GLN A 1 91 ? 14.734 -1.961 -10.750 1.00 86.56 91 GLN A N 1
ATOM 687 C CA . GLN A 1 91 ? 14.129 -0.636 -10.916 1.00 86.56 91 GLN A CA 1
ATOM 688 C C . GLN A 1 91 ? 13.784 0.025 -9.577 1.00 86.56 91 GLN A C 1
ATOM 690 O O . GLN A 1 91 ? 13.657 1.246 -9.511 1.00 86.56 91 GLN A O 1
ATOM 695 N N . THR A 1 92 ? 13.627 -0.760 -8.509 1.00 84.94 92 THR A N 1
ATOM 696 C CA . THR A 1 92 ? 13.223 -0.271 -7.187 1.00 84.94 92 THR A CA 1
ATOM 697 C C . THR A 1 92 ? 14.179 -0.743 -6.103 1.00 84.94 92 THR A C 1
ATOM 699 O O . THR A 1 92 ? 14.456 -1.933 -5.992 1.00 84.94 92 THR A O 1
ATOM 702 N N . THR A 1 93 ? 14.637 0.178 -5.253 1.00 89.06 93 THR A N 1
ATOM 703 C CA . THR A 1 93 ? 15.472 -0.175 -4.095 1.00 89.06 93 THR A CA 1
ATOM 704 C C . THR A 1 93 ? 14.644 -0.823 -2.983 1.00 89.06 93 THR A C 1
ATOM 706 O O . THR A 1 93 ? 13.444 -0.562 -2.848 1.00 89.06 93 THR A O 1
ATOM 709 N N . HIS A 1 94 ? 15.295 -1.606 -2.114 1.00 88.56 94 HIS A N 1
ATOM 710 C CA . HIS A 1 94 ? 14.646 -2.156 -0.916 1.00 88.56 94 HIS A CA 1
ATOM 711 C C . HIS A 1 94 ? 14.043 -1.061 -0.041 1.00 88.56 94 HIS A C 1
ATOM 713 O O . HIS A 1 94 ? 12.932 -1.218 0.448 1.00 88.56 94 HIS A O 1
ATOM 719 N N . GLN A 1 95 ? 14.758 0.053 0.141 1.00 85.94 95 GLN A N 1
ATOM 720 C CA . GLN A 1 95 ? 14.312 1.155 0.990 1.00 85.94 95 GLN A CA 1
ATOM 721 C C . GLN A 1 95 ? 12.997 1.749 0.485 1.00 85.94 95 GLN A C 1
ATOM 723 O O . GLN A 1 95 ? 12.068 1.910 1.270 1.00 85.94 95 GLN A O 1
ATOM 728 N N . THR A 1 96 ? 12.891 2.021 -0.817 1.00 85.38 96 THR A N 1
ATOM 729 C CA . THR A 1 96 ? 11.666 2.568 -1.414 1.00 85.38 96 THR A CA 1
ATOM 730 C C . THR A 1 96 ? 10.492 1.603 -1.261 1.00 85.38 96 THR A C 1
ATOM 732 O O . THR A 1 96 ? 9.393 2.018 -0.893 1.00 85.38 96 THR A O 1
ATOM 735 N N . THR A 1 97 ? 10.724 0.307 -1.483 1.00 88.62 97 THR A N 1
ATOM 736 C CA . THR A 1 97 ? 9.677 -0.714 -1.349 1.00 88.62 97 THR A CA 1
ATOM 737 C C . THR A 1 97 ? 9.221 -0.863 0.104 1.00 88.62 97 THR A C 1
ATOM 739 O O . THR A 1 97 ? 8.022 -0.851 0.374 1.00 88.62 97 THR A O 1
ATOM 742 N N . LEU A 1 98 ? 10.158 -0.912 1.056 1.00 88.62 98 LEU A N 1
ATOM 743 C CA . LEU A 1 98 ? 9.858 -0.985 2.490 1.00 88.62 98 LEU A CA 1
ATOM 744 C C . LEU A 1 98 ? 9.132 0.267 2.989 1.00 88.62 98 LEU A C 1
ATOM 746 O O . LEU A 1 98 ? 8.165 0.142 3.732 1.00 88.62 98 LEU A O 1
ATOM 750 N N . GLN A 1 99 ? 9.536 1.462 2.549 1.00 85.00 99 GLN A N 1
ATOM 751 C CA . GLN A 1 99 ? 8.826 2.708 2.859 1.00 85.00 99 GLN A CA 1
ATOM 752 C C . GLN A 1 99 ? 7.373 2.660 2.372 1.00 85.00 99 GLN A C 1
ATOM 754 O O . GLN A 1 99 ? 6.473 3.072 3.102 1.00 85.00 99 GLN A O 1
ATOM 759 N N . GLY A 1 100 ? 7.134 2.120 1.172 1.00 83.38 100 GLY A N 1
ATOM 760 C CA . GLY A 1 100 ? 5.786 1.908 0.645 1.00 83.38 100 GLY A CA 1
ATOM 761 C C . GLY A 1 100 ? 4.958 0.950 1.504 1.00 83.38 100 GLY A C 1
ATOM 762 O O . GLY A 1 100 ? 3.810 1.259 1.823 1.00 83.38 100 GLY A O 1
ATOM 763 N N . VAL A 1 101 ? 5.549 -0.174 1.926 1.00 85.75 101 VAL A N 1
ATOM 764 C CA . VAL A 1 101 ? 4.898 -1.150 2.818 1.00 85.75 101 VAL A CA 1
ATOM 765 C C . VAL A 1 101 ? 4.565 -0.514 4.171 1.00 85.75 101 VAL A C 1
ATOM 767 O O . VAL A 1 101 ? 3.411 -0.551 4.586 1.00 85.75 101 VAL A O 1
ATOM 770 N N . VAL A 1 102 ? 5.532 0.131 4.830 1.00 86.19 102 VAL A N 1
ATOM 771 C CA . VAL A 1 102 ? 5.335 0.794 6.133 1.00 86.19 102 VAL A CA 1
ATOM 772 C C . VAL A 1 102 ? 4.257 1.870 6.048 1.00 86.19 102 VAL A C 1
ATOM 774 O O . VAL A 1 102 ? 3.382 1.924 6.906 1.00 86.19 102 VAL A O 1
ATOM 777 N N . TYR A 1 103 ? 4.264 2.685 4.992 1.00 83.88 103 TYR A N 1
ATOM 778 C CA . TYR A 1 103 ? 3.236 3.702 4.782 1.00 83.88 103 TYR A CA 1
ATOM 779 C C . TYR A 1 103 ? 1.833 3.092 4.667 1.00 83.88 103 TYR A C 1
ATOM 781 O O . TYR A 1 103 ? 0.889 3.587 5.282 1.00 83.88 103 TYR A O 1
ATOM 789 N N . GLN A 1 104 ? 1.675 2.014 3.893 1.00 79.81 104 GLN A N 1
ATOM 790 C CA . GLN A 1 104 ? 0.380 1.345 3.748 1.00 79.81 104 GLN A CA 1
ATOM 791 C C . GLN A 1 104 ? -0.094 0.714 5.063 1.00 79.81 104 GLN A C 1
ATOM 793 O O . GLN A 1 104 ? -1.284 0.789 5.372 1.00 79.81 104 GLN A O 1
ATOM 798 N N . LEU A 1 105 ? 0.823 0.142 5.848 1.00 83.50 105 LEU A N 1
ATOM 799 C CA . LEU A 1 105 ? 0.521 -0.410 7.169 1.00 83.50 105 LEU A CA 1
ATOM 800 C C . LEU A 1 105 ? 0.100 0.686 8.157 1.00 83.50 105 LEU A C 1
ATOM 802 O O . LEU A 1 105 ? -0.934 0.540 8.802 1.00 83.50 105 LEU A O 1
ATOM 806 N N . ASP A 1 106 ? 0.814 1.812 8.216 1.00 83.06 106 ASP A N 1
ATOM 807 C CA . ASP A 1 106 ? 0.453 2.960 9.064 1.00 83.06 106 ASP A CA 1
ATOM 808 C C . ASP A 1 106 ? -0.945 3.498 8.713 1.00 83.06 106 ASP A C 1
ATOM 810 O O . ASP A 1 106 ? -1.820 3.681 9.562 1.00 83.06 106 ASP A O 1
ATOM 814 N N . VAL A 1 107 ? -1.220 3.630 7.414 1.00 76.00 107 VAL A N 1
ATOM 815 C CA . VAL A 1 107 ? -2.535 4.002 6.883 1.00 76.00 107 VAL A CA 1
ATOM 816 C C . VAL A 1 107 ? -3.634 3.015 7.285 1.00 76.00 107 VAL A C 1
ATOM 818 O O . VAL A 1 107 ? -4.761 3.462 7.535 1.00 76.00 107 VAL A O 1
ATOM 821 N N . ALA A 1 108 ? -3.338 1.712 7.321 1.00 77.44 108 ALA A N 1
ATOM 822 C CA . ALA A 1 108 ? -4.275 0.661 7.712 1.00 77.44 108 ALA A CA 1
ATOM 823 C C . ALA A 1 108 ? -4.532 0.650 9.228 1.00 77.44 108 ALA A C 1
ATOM 825 O O . ALA A 1 108 ? -5.675 0.442 9.648 1.00 77.44 108 ALA A O 1
ATOM 826 N N . LEU A 1 109 ? -3.504 0.944 10.030 1.00 78.81 109 LEU A N 1
ATOM 827 C CA . LEU A 1 109 ? -3.562 1.028 11.490 1.00 78.81 109 LEU A CA 1
ATOM 828 C C . LEU A 1 109 ? -4.347 2.239 12.006 1.00 78.81 109 LEU A C 1
ATOM 830 O O . LEU A 1 109 ? -4.731 2.251 13.168 1.00 78.81 109 LEU A O 1
ATOM 834 N N . GLN A 1 110 ? -4.667 3.231 11.173 1.00 77.44 110 GLN A N 1
ATOM 835 C CA . GLN A 1 110 ? -5.568 4.328 11.564 1.00 77.44 110 GLN A CA 1
ATOM 836 C C . GLN A 1 110 ? -7.022 3.879 11.801 1.00 77.44 110 GLN A C 1
ATOM 838 O O . GLN A 1 110 ? -7.811 4.634 12.366 1.00 77.44 110 GLN A O 1
ATOM 843 N N . SER A 1 111 ? -7.411 2.682 11.350 1.00 76.56 111 SER A N 1
ATOM 844 C CA . SER A 1 111 ? -8.747 2.131 11.599 1.00 76.56 111 SER A CA 1
ATOM 845 C C . SER A 1 111 ? -8.770 1.321 12.892 1.00 76.56 111 SER A C 1
ATOM 847 O O . SER A 1 111 ? -8.002 0.374 13.056 1.00 76.56 111 SER A O 1
ATOM 849 N N . VAL A 1 112 ? -9.717 1.651 13.773 1.00 77.94 112 VAL A N 1
ATOM 850 C CA . VAL A 1 112 ? -9.935 0.961 15.056 1.00 77.94 112 VAL A CA 1
ATOM 851 C C . VAL A 1 112 ? -10.272 -0.516 14.840 1.00 77.94 112 VAL A C 1
ATOM 853 O O . VAL A 1 112 ? -9.843 -1.374 15.603 1.00 77.94 112 VAL A O 1
ATOM 856 N N . GLU A 1 113 ? -10.999 -0.839 13.775 1.00 77.00 113 GLU A N 1
ATOM 857 C CA . GLU A 1 113 ? -11.314 -2.214 13.395 1.00 77.00 113 GLU A CA 1
ATOM 858 C C . GLU A 1 113 ? -10.048 -2.984 13.012 1.00 77.00 113 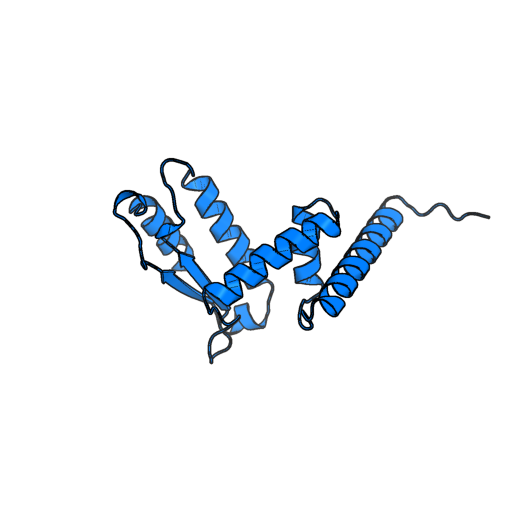GLU A C 1
ATOM 860 O O . GLU A 1 113 ? -9.880 -4.113 13.452 1.00 77.00 113 GLU A O 1
ATOM 865 N N . THR A 1 114 ? -9.124 -2.368 12.265 1.00 80.81 114 THR A N 1
ATOM 866 C CA . THR A 1 114 ? -7.821 -2.984 11.950 1.00 80.81 114 THR A CA 1
ATOM 867 C C . THR A 1 114 ? -6.966 -3.156 13.201 1.00 80.81 114 THR A C 1
ATOM 869 O O . THR A 1 114 ? -6.333 -4.189 13.361 1.00 80.81 114 THR A O 1
ATOM 872 N N . GLN A 1 115 ? -6.967 -2.184 14.116 1.00 80.19 115 GLN A N 1
ATOM 873 C CA . GLN A 1 115 ? -6.249 -2.306 15.391 1.00 80.19 115 GLN A CA 1
ATOM 874 C C . GLN A 1 115 ? -6.793 -3.452 16.256 1.00 80.19 115 GLN A C 1
ATOM 876 O O . GLN A 1 115 ? -6.038 -4.077 16.992 1.00 80.19 115 GLN A O 1
ATOM 881 N N . ARG A 1 116 ? -8.103 -3.728 16.175 1.00 83.81 116 ARG A N 1
ATOM 882 C CA . ARG A 1 116 ? -8.770 -4.786 16.949 1.00 83.81 116 ARG A CA 1
ATOM 883 C C . ARG A 1 116 ? -8.672 -6.166 16.305 1.00 83.81 116 ARG A C 1
ATOM 885 O O . ARG A 1 116 ? -8.442 -7.137 17.013 1.00 83.81 116 ARG A O 1
ATOM 892 N N . ALA A 1 117 ? -8.895 -6.254 14.996 1.00 85.00 117 ALA A N 1
ATOM 893 C CA . ALA A 1 117 ? -8.953 -7.515 14.257 1.00 85.00 117 ALA A CA 1
ATOM 894 C C . ALA A 1 117 ? -7.606 -7.910 13.628 1.00 85.00 117 ALA A C 1
ATOM 896 O O . ALA A 1 117 ? -7.422 -9.054 13.227 1.00 85.00 117 ALA A O 1
ATOM 897 N N . GLY A 1 118 ? -6.650 -6.983 13.559 1.00 84.88 118 GLY A N 1
ATOM 898 C CA . GLY A 1 118 ? -5.326 -7.210 12.996 1.00 84.88 118 GLY A CA 1
ATOM 899 C C . GLY A 1 118 ? -5.270 -7.054 11.476 1.00 84.88 118 GLY A C 1
ATOM 900 O O . GLY A 1 118 ? -6.121 -6.419 10.838 1.00 84.88 118 GLY A O 1
ATOM 901 N N . LEU A 1 119 ? -4.211 -7.618 10.898 1.00 84.81 119 LEU A N 1
ATOM 902 C CA . LEU A 1 119 ? -3.892 -7.528 9.480 1.00 84.81 119 LEU A CA 1
ATOM 903 C C . LEU A 1 119 ? -3.486 -8.902 8.944 1.00 84.81 119 LEU A C 1
ATOM 905 O O . LEU A 1 119 ? -2.672 -9.599 9.543 1.00 84.81 119 LEU A O 1
ATOM 909 N N . VAL A 1 120 ? -4.039 -9.272 7.794 1.00 85.75 120 VAL A N 1
ATOM 910 C CA . VAL A 1 120 ? -3.671 -10.473 7.044 1.00 85.75 120 VAL A CA 1
ATOM 911 C C . VAL A 1 120 ? -2.784 -10.040 5.889 1.00 85.75 120 VAL A C 1
ATOM 913 O O . VAL A 1 120 ? -3.223 -9.315 4.996 1.00 85.75 120 VAL A O 1
ATOM 916 N N . PHE A 1 121 ? -1.525 -10.472 5.911 1.00 85.94 121 PHE A N 1
ATOM 917 C CA . PHE A 1 121 ? -0.569 -10.183 4.849 1.00 85.94 121 PHE A CA 1
ATOM 918 C C . PHE A 1 121 ? -0.459 -11.377 3.896 1.00 85.94 121 PHE A C 1
ATOM 920 O O . PHE A 1 121 ? -0.049 -12.465 4.300 1.00 85.94 121 PHE A O 1
ATOM 927 N N . ILE A 1 122 ? -0.817 -11.175 2.630 1.00 85.94 122 ILE A N 1
ATOM 928 C CA . ILE A 1 122 ? -0.746 -12.185 1.573 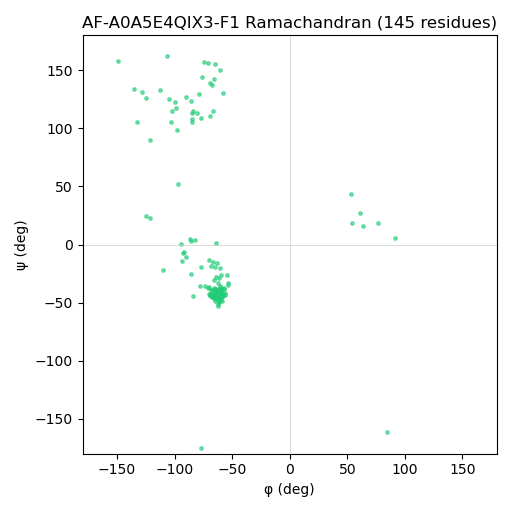1.00 85.94 122 ILE A CA 1
ATOM 929 C C . ILE A 1 122 ? 0.450 -11.867 0.683 1.00 85.94 122 ILE A C 1
ATOM 931 O O . ILE A 1 122 ? 0.563 -10.771 0.134 1.00 85.94 122 ILE A O 1
ATOM 935 N N . TYR A 1 123 ? 1.329 -12.847 0.514 1.00 87.38 123 TYR A N 1
ATOM 936 C CA . TYR A 1 123 ? 2.416 -12.774 -0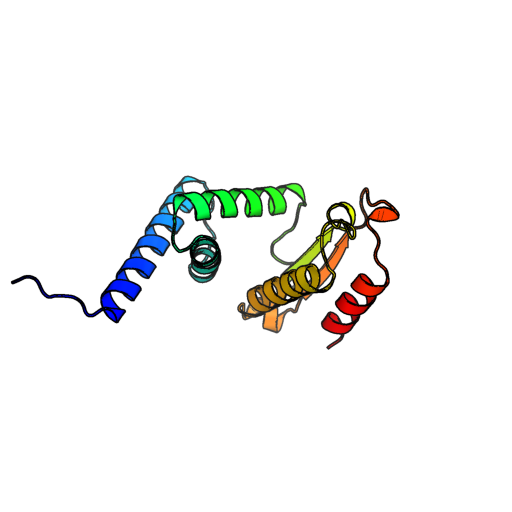.451 1.00 87.38 123 TYR A CA 1
ATOM 937 C C . TYR A 1 123 ? 1.991 -13.511 -1.723 1.00 87.38 123 TYR A C 1
ATOM 939 O O . TYR A 1 123 ? 2.022 -14.740 -1.779 1.00 87.38 123 TYR A O 1
ATOM 947 N N . ASP A 1 124 ? 1.525 -12.763 -2.719 1.00 86.88 124 ASP A N 1
ATOM 948 C CA . ASP A 1 124 ? 1.007 -13.323 -3.963 1.00 86.88 124 ASP A CA 1
ATOM 949 C C . ASP A 1 124 ? 2.150 -13.596 -4.949 1.00 86.88 124 ASP A C 1
ATOM 951 O O . ASP A 1 124 ? 2.809 -12.680 -5.449 1.00 86.88 124 ASP A O 1
ATOM 955 N N . MET A 1 125 ? 2.372 -14.883 -5.215 1.00 85.75 125 MET A N 1
ATOM 956 C CA . MET A 1 125 ? 3.418 -15.396 -6.103 1.00 85.75 125 MET A CA 1
ATOM 957 C C . MET A 1 125 ? 2.939 -15.641 -7.538 1.00 85.75 125 MET A C 1
ATOM 959 O O . MET A 1 125 ? 3.735 -16.088 -8.369 1.00 85.75 125 MET A O 1
ATOM 963 N N . THR A 1 126 ? 1.671 -15.372 -7.846 1.00 88.00 126 THR A N 1
ATOM 964 C CA . THR A 1 126 ? 1.077 -15.651 -9.160 1.00 88.00 126 THR A CA 1
ATOM 965 C C . THR A 1 126 ? 1.849 -14.935 -10.271 1.00 88.00 126 THR A C 1
ATOM 967 O O . THR A 1 126 ? 2.168 -13.749 -10.168 1.00 88.00 126 THR A O 1
ATOM 970 N N . ASP A 1 127 ? 2.206 -15.674 -11.325 1.00 90.25 127 ASP A N 1
ATOM 971 C CA . ASP A 1 127 ? 3.000 -15.208 -12.475 1.00 90.25 127 ASP A CA 1
ATOM 972 C C . ASP A 1 127 ? 4.355 -14.552 -12.132 1.00 90.25 127 ASP A C 1
ATOM 974 O O . ASP A 1 127 ? 4.933 -13.821 -12.943 1.00 90.25 127 ASP A O 1
ATOM 978 N N . SER A 1 128 ? 4.885 -14.785 -10.929 1.00 88.25 128 SER A N 1
ATOM 979 C CA . SER A 1 128 ? 6.191 -14.259 -10.533 1.00 88.25 128 SER A CA 1
ATOM 980 C C . SER A 1 128 ? 7.340 -15.048 -11.170 1.00 88.25 128 SER A C 1
ATOM 982 O O . SER A 1 128 ? 7.274 -16.263 -11.358 1.00 88.25 128 SER A O 1
ATOM 984 N N . LYS A 1 129 ? 8.421 -14.345 -11.520 1.00 88.31 129 LYS A N 1
ATOM 985 C CA . LYS A 1 129 ? 9.669 -14.931 -12.027 1.00 88.31 129 LYS A CA 1
ATOM 986 C C . LYS A 1 129 ? 10.754 -14.853 -10.959 1.00 88.31 129 LYS A C 1
ATOM 988 O O . LYS A 1 129 ? 10.699 -14.008 -10.070 1.00 88.31 129 LYS A O 1
ATOM 993 N N . TYR A 1 130 ? 11.819 -15.641 -11.114 1.00 82.69 130 TYR A N 1
ATOM 994 C CA . TYR A 1 130 ? 13.003 -15.548 -10.247 1.00 82.69 130 TYR A CA 1
ATOM 995 C C . TYR A 1 130 ? 13.588 -14.132 -10.177 1.00 82.69 130 TYR A C 1
ATOM 997 O O . TYR A 1 130 ? 14.051 -13.714 -9.127 1.00 82.69 130 TYR A O 1
ATOM 1005 N N . THR A 1 131 ? 13.507 -13.364 -11.266 1.00 86.38 131 THR A N 1
ATOM 1006 C CA . THR A 1 131 ? 13.964 -11.966 -11.313 1.00 86.38 131 THR A CA 1
ATOM 1007 C C . THR A 1 131 ? 13.121 -11.011 -10.471 1.00 86.38 131 THR A C 1
ATOM 1009 O O . THR A 1 131 ? 13.564 -9.902 -10.202 1.00 86.38 131 THR A O 1
ATOM 1012 N N . ASN A 1 132 ? 11.897 -11.397 -10.108 1.00 86.25 132 ASN A N 1
ATOM 1013 C CA . ASN A 1 132 ? 11.040 -10.622 -9.218 1.00 86.25 132 ASN A CA 1
ATOM 1014 C C . ASN A 1 132 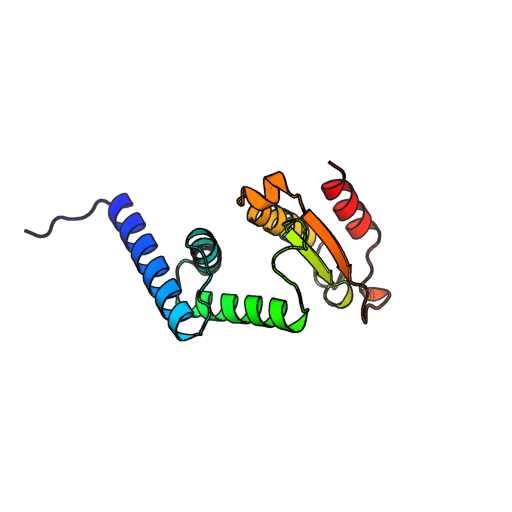? 11.328 -10.917 -7.740 1.00 86.25 132 ASN A C 1
ATOM 1016 O O . ASN A 1 132 ? 11.044 -10.085 -6.874 1.00 86.25 132 ASN A O 1
ATOM 1020 N N . PHE A 1 133 ? 11.857 -12.111 -7.455 1.00 81.69 133 PHE A N 1
ATOM 1021 C CA . PHE A 1 133 ? 12.082 -12.575 -6.099 1.00 81.69 133 PHE A CA 1
ATOM 1022 C C . PHE A 1 133 ? 13.341 -11.946 -5.510 1.00 81.69 133 PHE A C 1
ATOM 1024 O O . PHE A 1 133 ? 14.418 -11.985 -6.100 1.00 81.69 133 PHE A O 1
ATOM 1031 N N . ASP A 1 134 ? 13.190 -11.394 -4.312 1.00 83.94 134 ASP A N 1
ATOM 1032 C CA . ASP A 1 134 ? 14.272 -10.792 -3.551 1.00 83.94 134 ASP A CA 1
ATOM 1033 C C . ASP A 1 134 ? 14.200 -11.315 -2.119 1.00 83.94 134 ASP A C 1
ATOM 1035 O O . ASP A 1 134 ? 13.290 -10.985 -1.347 1.00 83.94 134 ASP A O 1
ATOM 1039 N N . TYR A 1 135 ? 15.132 -12.210 -1.807 1.00 85.00 135 TYR A N 1
ATOM 1040 C CA . TYR A 1 135 ? 15.165 -12.906 -0.530 1.00 85.00 135 TYR A CA 1
ATOM 1041 C C . TYR A 1 135 ? 15.399 -11.934 0.633 1.00 85.00 135 TYR A C 1
ATOM 1043 O O . TYR A 1 135 ? 14.667 -11.973 1.625 1.00 85.00 135 TYR A O 1
ATOM 1051 N N . ASP A 1 136 ? 16.348 -11.009 0.480 1.00 87.06 136 ASP A N 1
ATOM 1052 C CA . ASP A 1 136 ? 16.716 -10.044 1.517 1.00 87.06 136 ASP A CA 1
ATOM 1053 C C . ASP A 1 136 ? 15.567 -9.078 1.812 1.00 87.06 136 ASP A C 1
ATOM 1055 O O . ASP A 1 136 ? 15.260 -8.791 2.973 1.00 87.06 136 ASP A O 1
ATOM 1059 N N . LEU A 1 137 ? 14.890 -8.590 0.769 1.00 86.88 137 LEU A N 1
ATOM 1060 C CA . LEU A 1 137 ? 13.701 -7.759 0.931 1.00 86.88 137 LEU A CA 1
ATOM 1061 C C . LEU A 1 137 ? 12.585 -8.525 1.649 1.00 86.88 137 LEU A C 1
ATOM 1063 O O . LEU A 1 137 ? 11.964 -7.990 2.569 1.00 86.88 137 LEU A O 1
ATOM 1067 N N . SER A 1 138 ? 12.345 -9.776 1.259 1.00 85.31 138 SER A N 1
ATOM 1068 C CA . SER A 1 138 ? 11.297 -10.610 1.853 1.00 85.31 138 SER A CA 1
ATOM 1069 C C . SER A 1 138 ? 11.568 -10.883 3.337 1.00 85.31 138 SER A C 1
ATOM 1071 O O . SER A 1 138 ? 10.652 -10.784 4.156 1.00 85.31 138 SER A O 1
ATOM 1073 N N . GLN A 1 139 ? 12.829 -11.123 3.721 1.00 87.62 139 GLN A N 1
ATOM 1074 C CA . GLN A 1 139 ? 13.232 -11.235 5.127 1.00 87.62 139 GLN A CA 1
ATOM 1075 C C . GLN A 1 139 ? 12.982 -9.944 5.912 1.00 87.62 139 GLN A C 1
ATOM 1077 O O . GLN A 1 139 ? 12.499 -10.004 7.047 1.00 87.62 139 GLN A O 1
ATOM 1082 N N . LYS A 1 140 ? 13.277 -8.778 5.323 1.00 89.25 140 LYS A N 1
ATOM 1083 C CA . LYS A 1 140 ? 13.020 -7.475 5.958 1.00 89.25 140 LYS A CA 1
ATOM 1084 C C . LYS A 1 140 ? 11.522 -7.249 6.164 1.00 89.25 140 LYS A C 1
ATOM 1086 O O . LYS A 1 140 ? 11.122 -6.892 7.267 1.00 89.25 140 LYS A O 1
ATOM 1091 N N . ILE A 1 141 ? 10.696 -7.526 5.151 1.00 86.69 141 ILE A N 1
ATOM 1092 C CA . ILE A 1 141 ? 9.230 -7.429 5.251 1.00 86.69 141 ILE A CA 1
ATOM 1093 C C . ILE A 1 141 ? 8.700 -8.339 6.362 1.00 86.69 141 ILE A C 1
ATOM 1095 O O . ILE A 1 141 ? 7.954 -7.880 7.222 1.00 86.69 141 ILE A O 1
ATOM 1099 N N . LEU A 1 142 ? 9.127 -9.603 6.398 1.00 84.69 142 LEU A N 1
ATOM 1100 C CA . LEU A 1 142 ? 8.657 -10.547 7.410 1.00 84.69 142 LEU A CA 1
ATOM 1101 C C . LEU A 1 142 ? 9.100 -10.152 8.827 1.00 84.69 142 LEU A C 1
ATOM 1103 O O . LEU A 1 142 ? 8.335 -10.307 9.772 1.00 84.69 142 LEU A O 1
ATOM 1107 N N . THR A 1 143 ? 10.317 -9.626 8.978 1.00 86.31 143 THR A N 1
ATOM 1108 C CA . THR A 1 143 ? 10.819 -9.128 10.268 1.00 86.31 143 THR A CA 1
ATOM 1109 C C . THR A 1 143 ? 10.001 -7.938 10.769 1.00 86.31 143 THR A C 1
ATOM 1111 O O . THR A 1 143 ? 9.699 -7.877 11.955 1.00 86.31 143 THR A O 1
ATOM 1114 N N . MET A 1 144 ? 9.581 -7.031 9.878 1.00 82.62 144 MET A N 1
ATOM 1115 C CA . MET A 1 144 ? 8.721 -5.900 10.253 1.00 82.62 144 MET A CA 1
ATOM 1116 C C . MET A 1 144 ? 7.324 -6.329 10.723 1.00 82.62 144 MET A C 1
ATOM 1118 O O . MET A 1 144 ? 6.732 -5.633 11.534 1.00 82.62 144 MET A O 1
ATOM 1122 N N . LEU A 1 145 ? 6.793 -7.445 10.214 1.00 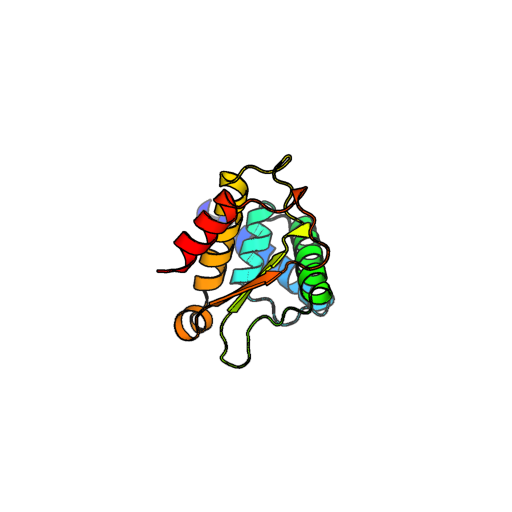77.81 145 LEU A N 1
ATOM 1123 C CA . LEU A 1 145 ? 5.426 -7.910 10.496 1.00 77.81 145 LEU A CA 1
ATOM 1124 C C . LEU A 1 145 ? 5.320 -8.866 11.697 1.00 77.81 145 LEU A C 1
ATOM 1126 O O . LEU A 1 145 ? 4.219 -9.264 12.063 1.00 77.81 145 LEU A O 1
ATOM 1130 N N . LYS A 1 146 ? 6.447 -9.291 12.279 1.00 73.75 146 LYS A N 1
ATOM 1131 C CA . LYS A 1 146 ? 6.494 -10.281 13.371 1.00 73.75 146 LYS A CA 1
ATOM 1132 C C . LYS A 1 146 ? 6.317 -9.689 14.780 1.00 73.75 146 LYS A C 1
ATOM 1134 O O . LYS A 1 146 ? 6.409 -10.447 15.745 1.00 73.75 146 LYS A O 1
ATOM 1139 N N . HIS A 1 147 ? 6.078 -8.386 14.902 1.00 53.28 147 HIS A N 1
ATOM 1140 C CA . HIS A 1 147 ? 5.943 -7.658 16.168 1.00 53.28 147 HIS A CA 1
ATOM 1141 C C . HIS A 1 147 ? 4.612 -6.916 16.234 1.00 53.28 147 HIS A C 1
ATOM 1143 O O . HIS A 1 147 ? 4.084 -6.810 17.362 1.00 53.28 147 HIS A O 1
#

Foldseek 3Di:
DDPDDDPVRVVVVLLVVLLVVLVVVCVVVVNPDQDSLNSSVLCVVVVSPSVNSNVVVVVVVVVCVVVVADCADPQLAGEAEDELQPAQCVVDPLVRVVVVVVVVVVSQCVDPSNVVSPYHYHYHCPPHDPNSDDPVSVVVVVVVRPD

Nearest PDB structures (foldseek):
  1r5l-assembly1_A  TM=5.129E-01  e=2.106E-03  Homo sapiens
  4tlg-assembly2_B  TM=4.063E-01  e=1.661E-03  Homo sapiens

Mean predicted aligned error: 11.92 Å

Organism: NCBI:txid189913

Secondary structure (DSSP, 8-state):
------HHHHHHHHHHHHHHHHHHHHHHTT-TT--HHHHHHHHHHTTT-HHHHHHHHHHHHHHHHHTT--SB-TT-PEEEEEEGGG--TTTS-HHHHHHHHHHHHHHHHTSHHHHHH-EEEEEE-TT--GGG--HHHHHHHHHHH--

pLDDT: mean 80.27, std 9.37, range [37.34, 90.25]